Protein AF-A0A9X9A8K5-F1 (afdb_monomer_lite)

pLDDT: mean 91.14, std 6.62, range [57.5, 97.06]

Secondary structure (DSSP, 8-state):
-HHHHHHHHHTT-------SS-HHHHHHHHHB-TT--B-HHHHHHHHHHHHHH-----------TT-

Foldseek 3Di:
DLVVLVVCLVVVPQDDDDDPDDLVRQLVVQQQDPVRHGPNVVSVSVSVSVVSRDDDDDDDDDDPPVD

InterPro domains:
  IPR027417 P-loop containing nucleoside triphosphate hydrolase [G3DSA:3.40.50.300] (1-66)

Radius of gyration: 14.28 Å; chains: 1; bounding box: 32×19×42 Å

Structure (mmCIF, N/CA/C/O backbone):
data_AF-A0A9X9A8K5-F1
#
_entry.id   AF-A0A9X9A8K5-F1
#
loop_
_atom_site.group_PDB
_atom_site.id
_atom_site.type_symbol
_atom_site.label_atom_id
_atom_site.label_alt_id
_atom_site.label_comp_id
_atom_site.label_asym_id
_atom_site.label_entity_id
_atom_site.label_seq_id
_atom_site.pdbx_PDB_ins_code
_atom_site.Cartn_x
_atom_site.Cartn_y
_atom_site.Cartn_z
_atom_site.occupancy
_atom_site.B_iso_or_equiv
_atom_site.auth_seq_id
_atom_site.auth_comp_id
_atom_site.auth_asym_id
_atom_site.auth_atom_id
_atom_site.pdbx_PDB_model_num
ATOM 1 N N . LEU A 1 1 ? 6.513 6.069 5.899 1.00 82.62 1 LEU A N 1
ATOM 2 C CA . LEU A 1 1 ? 5.239 5.397 5.540 1.00 82.62 1 LEU A CA 1
ATOM 3 C C . LEU A 1 1 ? 4.646 4.554 6.672 1.00 82.62 1 LEU A C 1
ATOM 5 O O . LEU A 1 1 ? 3.458 4.685 6.934 1.00 82.62 1 LEU A O 1
ATOM 9 N N . GLY A 1 2 ? 5.445 3.726 7.361 1.00 88.25 2 GLY A N 1
ATOM 10 C CA . GLY A 1 2 ? 4.951 2.801 8.392 1.00 88.25 2 GLY A CA 1
ATOM 11 C C . GLY A 1 2 ? 4.012 3.425 9.436 1.00 88.25 2 GLY A C 1
ATOM 12 O O . GLY A 1 2 ? 2.893 2.943 9.583 1.00 88.25 2 GLY A O 1
ATOM 13 N N . ALA A 1 3 ? 4.426 4.498 10.118 1.00 93.56 3 ALA A N 1
ATOM 14 C CA . ALA A 1 3 ? 3.624 5.129 11.176 1.00 93.56 3 ALA A CA 1
ATOM 15 C C . ALA A 1 3 ? 2.259 5.651 10.684 1.00 93.56 3 ALA A C 1
ATOM 17 O O . ALA A 1 3 ? 1.245 5.423 11.335 1.00 93.56 3 ALA A O 1
ATOM 18 N N . ILE A 1 4 ? 2.213 6.269 9.498 1.00 95.69 4 ILE A N 1
ATOM 19 C CA . ILE A 1 4 ? 0.972 6.795 8.905 1.00 95.69 4 ILE A CA 1
ATOM 20 C C . ILE A 1 4 ? -0.009 5.659 8.612 1.00 95.69 4 ILE A C 1
ATOM 22 O O . ILE A 1 4 ? -1.167 5.730 9.006 1.00 95.69 4 ILE A O 1
ATOM 26 N N . LEU A 1 5 ? 0.450 4.594 7.948 1.00 95.06 5 LEU A N 1
ATOM 27 C CA . LEU A 1 5 ? -0.413 3.454 7.626 1.00 95.06 5 LEU A CA 1
ATOM 28 C C . LEU A 1 5 ? -0.907 2.740 8.885 1.00 95.06 5 LEU A C 1
ATOM 30 O O . LEU A 1 5 ? -2.045 2.293 8.923 1.00 95.06 5 LEU A O 1
ATOM 34 N N . GLN A 1 6 ? -0.073 2.667 9.924 1.00 94.50 6 GLN A N 1
ATOM 35 C CA . GLN A 1 6 ? -0.470 2.105 11.211 1.00 94.50 6 GLN A CA 1
ATOM 36 C C . GLN A 1 6 ? -1.572 2.928 11.877 1.00 94.50 6 GLN A C 1
ATOM 38 O O . GLN A 1 6 ? -2.565 2.354 12.299 1.00 94.50 6 GLN A O 1
ATOM 43 N N . PHE A 1 7 ? -1.425 4.252 11.926 1.00 97.06 7 PHE A N 1
ATOM 44 C CA . PHE A 1 7 ? -2.458 5.132 12.468 1.00 97.06 7 PHE A CA 1
ATOM 45 C C . PHE A 1 7 ? -3.774 5.000 11.693 1.00 97.06 7 PHE A C 1
ATOM 47 O O . PHE A 1 7 ? -4.815 4.761 12.289 1.00 97.06 7 PHE A O 1
ATOM 54 N N . ARG A 1 8 ? -3.728 5.059 10.354 1.00 96.38 8 ARG A N 1
ATOM 55 C CA . ARG A 1 8 ? -4.933 4.922 9.517 1.00 96.38 8 ARG A CA 1
ATOM 56 C C . ARG A 1 8 ? -5.621 3.569 9.683 1.00 96.38 8 ARG A C 1
ATOM 58 O O . ARG A 1 8 ? -6.840 3.508 9.607 1.00 96.38 8 ARG A O 1
ATOM 65 N N . MET A 1 9 ? -4.845 2.512 9.914 1.00 94.12 9 MET A N 1
ATOM 66 C CA . MET A 1 9 ? -5.359 1.174 10.197 1.00 94.12 9 MET A CA 1
ATOM 67 C C . MET A 1 9 ? -6.034 1.093 11.569 1.00 94.12 9 MET A C 1
ATOM 69 O O . MET A 1 9 ? -7.129 0.556 11.658 1.00 94.12 9 MET A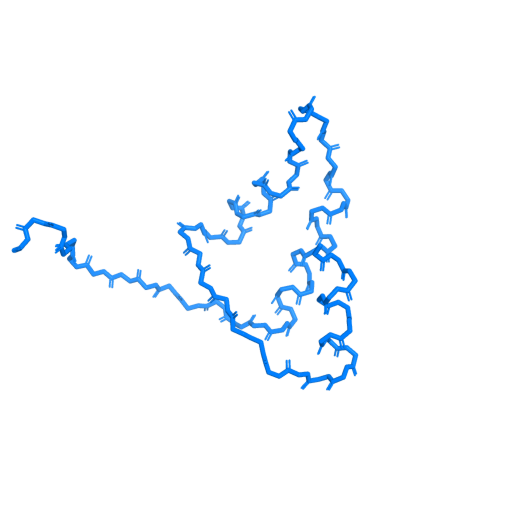 O 1
ATOM 73 N N . LEU A 1 10 ? -5.410 1.640 12.617 1.00 95.88 10 LEU A N 1
ATOM 74 C CA . LEU A 1 10 ? -5.959 1.619 13.979 1.00 95.88 10 LEU A CA 1
ATOM 75 C C . LEU A 1 10 ? -7.233 2.465 14.105 1.00 95.88 10 LEU A C 1
ATOM 77 O O . LEU A 1 10 ? -8.201 2.030 14.716 1.00 95.88 10 LEU A O 1
ATOM 81 N N . GLU A 1 11 ? -7.246 3.634 13.469 1.00 96.56 11 GLU A N 1
ATOM 82 C CA . GLU A 1 11 ? -8.386 4.559 13.463 1.00 96.56 11 GLU A CA 1
ATOM 83 C C . GLU A 1 11 ? -9.436 4.219 12.385 1.00 96.56 11 GLU A C 1
ATOM 85 O O . GLU A 1 11 ? -10.372 4.986 12.169 1.00 96.56 11 GLU A O 1
ATOM 90 N N . ASN A 1 12 ? -9.285 3.094 11.669 1.00 93.44 12 ASN A N 1
ATOM 91 C CA . ASN A 1 12 ? -10.180 2.652 10.588 1.00 93.44 12 ASN A CA 1
ATOM 92 C C . ASN A 1 12 ? -10.491 3.742 9.541 1.00 93.44 12 ASN A C 1
ATOM 94 O O . ASN A 1 12 ? -11.616 3.876 9.054 1.00 93.44 12 ASN A O 1
ATOM 98 N N . LEU A 1 13 ? -9.482 4.532 9.171 1.00 96.31 13 LEU A N 1
ATOM 99 C CA . LEU A 1 13 ? -9.651 5.644 8.242 1.00 96.31 13 LEU A CA 1
ATOM 100 C C . LEU A 1 13 ? -9.656 5.145 6.786 1.00 96.31 13 LEU A C 1
ATOM 102 O O . LEU A 1 13 ? -8.686 4.506 6.354 1.00 96.31 13 LEU A O 1
ATOM 106 N N . PRO A 1 14 ? -10.674 5.503 5.974 1.00 95.00 14 PRO A N 1
ATOM 107 C CA . PRO A 1 14 ? -10.734 5.129 4.563 1.00 95.00 14 PRO A CA 1
ATOM 108 C C . PRO A 1 14 ? -9.479 5.577 3.816 1.00 95.00 14 PRO A C 1
ATOM 110 O O . PRO A 1 14 ? -9.112 6.751 3.858 1.00 95.00 14 PRO A O 1
ATOM 113 N N . THR A 1 15 ? -8.785 4.656 3.150 1.00 95.94 15 THR A N 1
ATOM 114 C CA . THR A 1 15 ? -7.499 4.942 2.501 1.00 95.94 15 THR A CA 1
ATOM 115 C C . THR A 1 15 ? -7.503 4.428 1.072 1.00 95.94 15 THR A C 1
ATOM 117 O O . THR A 1 15 ? -7.828 3.272 0.825 1.00 95.94 15 THR A O 1
ATOM 120 N N . PHE A 1 16 ? -7.122 5.292 0.134 1.00 95.62 16 PHE A N 1
ATOM 121 C CA . PHE A 1 16 ? -7.070 4.975 -1.288 1.00 95.62 16 PHE A CA 1
ATOM 122 C C . PHE A 1 16 ? -5.623 4.966 -1.764 1.00 95.62 16 PHE A C 1
ATOM 124 O O . PHE A 1 16 ? -4.813 5.789 -1.338 1.00 95.62 16 PHE A O 1
ATOM 131 N N . PHE A 1 17 ? -5.319 4.049 -2.677 1.00 95.25 17 PHE A N 1
ATOM 132 C CA . PHE A 1 17 ? -4.006 3.916 -3.289 1.00 95.25 17 PHE A CA 1
ATOM 133 C C . PHE A 1 17 ? -4.159 3.838 -4.802 1.00 95.25 17 PHE A C 1
ATOM 135 O O . PHE A 1 17 ? -5.107 3.245 -5.313 1.00 95.25 17 PHE A O 1
ATOM 142 N N . THR A 1 18 ? -3.192 4.407 -5.511 1.00 95.56 18 THR A N 1
ATOM 143 C CA . THR A 1 18 ? -2.990 4.167 -6.940 1.00 95.56 18 THR A CA 1
ATOM 144 C C . THR A 1 18 ? -1.521 3.825 -7.146 1.00 95.56 18 THR A C 1
ATOM 146 O O . THR A 1 18 ? -0.658 4.326 -6.425 1.00 95.56 18 THR A O 1
ATOM 149 N N . SER A 1 19 ? -1.239 2.916 -8.071 1.00 94.19 19 SER A N 1
ATOM 150 C CA . SER A 1 19 ? 0.110 2.427 -8.332 1.00 94.19 19 SER A CA 1
ATOM 151 C C . SER A 1 19 ? 0.211 1.985 -9.785 1.00 94.19 19 SER A C 1
ATOM 153 O O . SER A 1 19 ? -0.745 1.439 -10.334 1.00 94.19 19 SER A O 1
ATOM 155 N N . ASN A 1 20 ? 1.383 2.192 -10.382 1.00 93.38 20 ASN A N 1
ATOM 156 C CA . ASN A 1 20 ? 1.735 1.591 -11.671 1.00 93.38 20 ASN A CA 1
ATOM 157 C C . ASN A 1 20 ? 2.183 0.125 -11.525 1.00 93.38 20 ASN A C 1
ATOM 159 O O . ASN A 1 20 ? 2.361 -0.562 -12.524 1.00 93.38 20 ASN A O 1
ATOM 163 N N . PHE A 1 21 ? 2.393 -0.328 -10.289 1.00 94.38 21 PHE A N 1
ATOM 164 C CA . PHE A 1 21 ? 2.866 -1.659 -9.933 1.00 94.38 21 PHE A CA 1
ATOM 165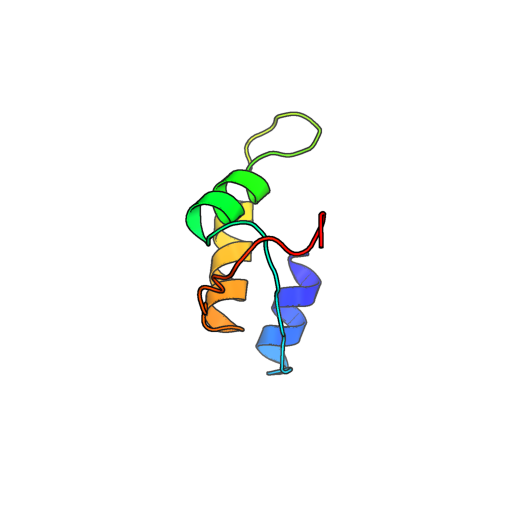 C C . PHE A 1 21 ? 1.764 -2.488 -9.287 1.00 94.38 21 PHE A C 1
ATOM 167 O O . PHE A 1 21 ? 0.964 -1.961 -8.504 1.00 94.38 21 PHE A O 1
ATOM 174 N N . ASP A 1 22 ? 1.782 -3.793 -9.557 1.00 93.00 22 ASP A N 1
ATOM 175 C CA . ASP A 1 22 ? 1.037 -4.763 -8.758 1.00 93.00 22 ASP A CA 1
ATOM 176 C C . ASP A 1 22 ? 1.633 -4.907 -7.343 1.00 93.00 22 ASP A C 1
ATOM 178 O O . ASP A 1 22 ? 2.659 -4.312 -7.013 1.00 93.00 22 ASP A O 1
ATOM 182 N N . PHE A 1 23 ? 0.996 -5.691 -6.470 1.00 93.19 23 PHE A N 1
ATOM 183 C CA . PHE A 1 23 ? 1.476 -5.858 -5.096 1.00 93.19 23 PHE A CA 1
ATOM 184 C C . PHE A 1 23 ? 2.860 -6.504 -4.988 1.00 93.19 23 PHE A C 1
ATOM 186 O O . PHE A 1 23 ? 3.611 -6.118 -4.099 1.00 93.19 23 PHE A O 1
ATOM 193 N N . LYS A 1 24 ? 3.222 -7.442 -5.871 1.00 92.19 24 LYS A N 1
ATOM 194 C CA . LYS A 1 24 ? 4.539 -8.100 -5.825 1.00 92.19 24 LYS A CA 1
ATOM 195 C C . LYS A 1 2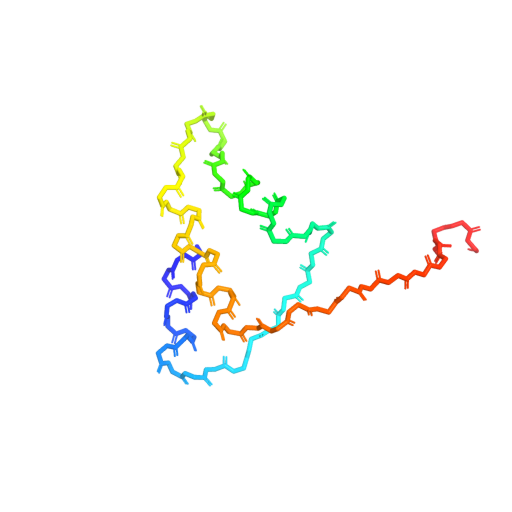4 ? 5.635 -7.131 -6.257 1.00 92.19 24 LYS A C 1
ATOM 197 O O . LYS A 1 24 ? 6.675 -7.026 -5.615 1.00 92.19 24 LYS A O 1
ATOM 202 N N . GLN A 1 25 ? 5.379 -6.396 -7.333 1.00 93.81 25 GLN A N 1
ATOM 203 C CA . GLN A 1 25 ? 6.262 -5.355 -7.843 1.00 93.81 25 GLN A CA 1
ATOM 204 C C . GLN A 1 25 ? 6.404 -4.208 -6.839 1.00 93.81 25 GLN A C 1
ATOM 206 O O . GLN A 1 25 ? 7.507 -3.712 -6.630 1.00 93.81 25 GLN A O 1
ATOM 211 N N . LEU A 1 26 ? 5.308 -3.812 -6.186 1.00 93.69 26 LEU A N 1
ATOM 212 C CA . LEU A 1 26 ? 5.320 -2.778 -5.157 1.00 93.69 26 LEU A CA 1
ATOM 213 C C . LEU A 1 26 ? 6.106 -3.223 -3.921 1.00 93.69 26 LEU A C 1
ATOM 215 O O . LEU A 1 26 ? 6.877 -2.434 -3.387 1.00 93.69 26 LEU A O 1
ATOM 219 N N . GLU A 1 27 ? 5.957 -4.476 -3.491 1.00 92.88 27 GLU A N 1
ATOM 220 C CA . GLU A 1 27 ? 6.744 -5.047 -2.397 1.00 92.88 27 GLU A CA 1
ATOM 221 C C . GLU A 1 27 ? 8.239 -5.000 -2.710 1.00 92.88 27 GLU A C 1
ATOM 223 O O . GLU A 1 27 ? 9.007 -4.425 -1.946 1.00 92.88 27 GLU A O 1
ATOM 228 N N . HIS A 1 28 ? 8.630 -5.502 -3.883 1.00 92.50 28 HIS A N 1
ATOM 229 C CA . HIS A 1 28 ? 10.013 -5.455 -4.348 1.00 92.50 28 HIS A CA 1
ATOM 230 C C . HIS A 1 28 ? 10.547 -4.019 -4.434 1.00 92.50 28 HIS A C 1
ATOM 232 O O . HIS A 1 28 ? 11.666 -3.744 -4.011 1.00 92.50 28 HIS A O 1
ATOM 238 N N . HIS A 1 29 ? 9.735 -3.081 -4.924 1.00 91.69 29 HIS A N 1
ATOM 239 C CA . HIS A 1 29 ? 10.100 -1.668 -4.979 1.00 91.69 29 HIS A CA 1
ATOM 240 C C . HIS A 1 29 ? 10.322 -1.065 -3.583 1.00 91.69 29 HIS A C 1
ATOM 242 O O . HIS A 1 29 ? 11.216 -0.244 -3.405 1.00 91.69 29 HIS A O 1
ATOM 248 N N . LEU A 1 30 ? 9.536 -1.483 -2.588 1.00 90.88 30 LEU A N 1
ATOM 249 C CA . LEU A 1 30 ? 9.663 -1.034 -1.200 1.00 90.88 30 LEU A CA 1
ATOM 250 C C . LEU A 1 30 ? 10.828 -1.694 -0.447 1.00 90.88 30 LEU A C 1
ATOM 252 O O . LEU A 1 30 ? 11.222 -1.178 0.599 1.00 90.88 30 LEU A O 1
ATOM 256 N N . THR A 1 31 ? 11.363 -2.811 -0.948 1.00 91.56 31 THR A N 1
ATOM 257 C CA . THR A 1 31 ? 12.497 -3.525 -0.343 1.00 91.56 31 THR A CA 1
ATOM 258 C C . THR A 1 31 ? 13.800 -2.740 -0.443 1.00 91.56 31 THR A C 1
ATOM 260 O O . THR A 1 31 ? 14.590 -2.773 0.498 1.00 91.56 31 THR A O 1
ATOM 263 N N . TYR A 1 32 ? 14.041 -2.032 -1.548 1.00 87.31 32 TYR A N 1
ATOM 264 C CA . TYR A 1 32 ? 15.314 -1.343 -1.764 1.00 87.31 32 TYR A CA 1
ATOM 265 C C . TYR A 1 32 ? 15.277 0.098 -1.271 1.00 87.31 32 TYR A C 1
ATOM 267 O O . TYR A 1 32 ? 14.418 0.900 -1.639 1.00 87.31 32 TYR A O 1
ATOM 275 N N . THR A 1 33 ? 16.268 0.451 -0.461 1.00 76.75 33 THR A N 1
ATOM 276 C CA . THR A 1 33 ? 16.511 1.837 -0.057 1.00 76.75 33 THR A CA 1
ATOM 277 C C . THR A 1 33 ? 17.370 2.569 -1.095 1.00 76.75 33 THR A C 1
ATOM 279 O O . THR A 1 33 ? 18.037 1.949 -1.921 1.00 76.75 33 THR A O 1
ATOM 282 N N . GLN A 1 34 ? 17.437 3.905 -1.025 1.00 72.81 34 GLN A N 1
ATOM 283 C CA . GLN A 1 34 ? 18.354 4.698 -1.869 1.00 72.81 34 GLN A CA 1
ATOM 284 C C . GLN A 1 34 ? 19.833 4.307 -1.706 1.00 72.81 34 GLN A C 1
ATOM 286 O O . GLN A 1 34 ? 20.646 4.634 -2.564 1.00 72.81 34 GLN A O 1
ATOM 291 N N . ARG A 1 35 ? 20.187 3.619 -0.612 1.00 76.75 35 ARG A N 1
ATOM 292 C CA . ARG A 1 35 ? 21.543 3.129 -0.337 1.00 76.75 35 ARG A CA 1
ATOM 293 C C . ARG A 1 35 ? 21.790 1.711 -0.866 1.00 76.75 35 ARG A C 1
ATOM 295 O O . ARG A 1 35 ? 22.884 1.194 -0.690 1.00 76.75 35 ARG A O 1
ATOM 302 N N . GLY A 1 36 ? 20.795 1.083 -1.499 1.00 75.19 36 GLY A N 1
ATOM 303 C CA . GLY A 1 36 ? 20.886 -0.284 -2.020 1.00 75.19 36 GLY A CA 1
ATOM 304 C C . GLY A 1 36 ? 20.749 -1.377 -0.958 1.00 75.19 36 GLY A C 1
ATOM 305 O O . GLY A 1 36 ? 20.798 -2.556 -1.294 1.00 75.19 36 GLY A O 1
ATOM 306 N N . GLU A 1 37 ? 20.544 -1.013 0.310 1.00 81.31 37 GLU A N 1
ATOM 307 C CA . GLU A 1 37 ? 20.271 -1.972 1.381 1.00 81.31 37 GLU A CA 1
ATOM 308 C C . GLU A 1 37 ? 18.862 -2.553 1.208 1.00 81.31 37 GLU A C 1
ATOM 310 O O . GLU A 1 37 ? 17.898 -1.801 1.009 1.00 81.31 37 GLU A O 1
ATOM 315 N N . ALA A 1 38 ? 18.764 -3.884 1.273 1.00 82.81 38 ALA A N 1
ATOM 316 C CA . ALA A 1 38 ? 17.509 -4.616 1.186 1.00 82.81 38 ALA A CA 1
ATOM 317 C C . ALA A 1 38 ? 16.867 -4.735 2.577 1.00 82.81 38 ALA A C 1
ATOM 319 O O . ALA A 1 38 ? 17.412 -5.371 3.478 1.00 82.81 38 ALA A O 1
ATOM 320 N N . GLU A 1 39 ? 15.685 -4.145 2.745 1.00 89.31 39 GLU A N 1
ATOM 321 C CA . GLU A 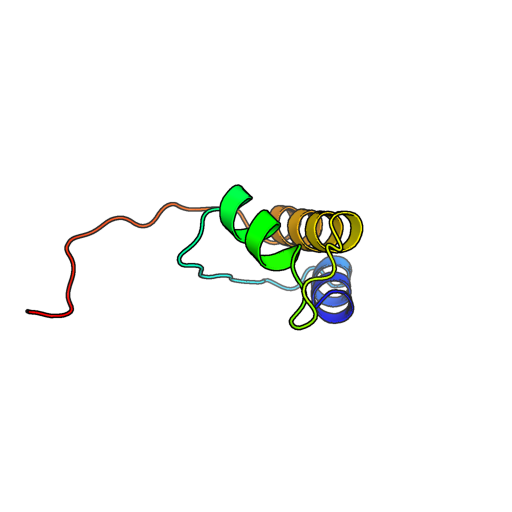1 39 ? 14.899 -4.183 3.982 1.00 89.31 39 GLU A CA 1
ATOM 322 C C . GLU A 1 39 ? 13.593 -4.979 3.785 1.00 89.31 39 GLU A C 1
ATOM 324 O O . GLU A 1 39 ? 12.488 -4.460 3.969 1.00 89.31 39 GLU A O 1
ATOM 329 N N . GLU A 1 40 ? 13.701 -6.263 3.430 1.00 89.88 40 GLU A N 1
ATOM 330 C CA . GLU A 1 40 ? 12.554 -7.130 3.089 1.00 89.88 40 GLU A CA 1
ATOM 331 C C . GLU A 1 40 ? 11.466 -7.141 4.176 1.00 89.88 40 GLU A C 1
ATOM 333 O O . GLU A 1 40 ? 10.286 -6.925 3.904 1.00 89.88 40 GLU A O 1
ATOM 338 N N . MET A 1 41 ? 11.865 -7.288 5.443 1.00 90.69 41 MET A N 1
ATOM 339 C CA . MET A 1 41 ? 10.953 -7.283 6.598 1.00 90.69 41 MET A CA 1
ATOM 340 C C . MET A 1 41 ? 10.136 -5.989 6.717 1.00 90.69 41 MET A C 1
ATOM 342 O O . MET A 1 41 ? 8.988 -5.992 7.172 1.00 90.69 41 MET A O 1
ATOM 346 N N . LYS A 1 42 ? 10.725 -4.854 6.336 1.00 90.44 42 LYS A N 1
ATOM 347 C CA . LYS A 1 42 ? 10.055 -3.555 6.389 1.00 90.44 42 LYS A CA 1
ATOM 348 C C . LYS A 1 42 ? 9.079 -3.403 5.228 1.00 90.44 42 LYS A C 1
ATOM 350 O O . LYS A 1 42 ? 7.969 -2.915 5.453 1.00 90.44 42 LYS A O 1
ATOM 355 N N . ALA A 1 43 ? 9.469 -3.841 4.032 1.00 93.06 43 ALA A N 1
ATOM 356 C CA . ALA A 1 43 ? 8.612 -3.854 2.853 1.00 93.06 43 ALA A CA 1
ATOM 357 C C . ALA A 1 43 ? 7.379 -4.739 3.072 1.00 93.06 43 ALA A C 1
ATOM 359 O O . ALA A 1 43 ? 6.253 -4.251 2.942 1.00 93.06 43 ALA A O 1
ATOM 360 N N . ALA A 1 44 ? 7.581 -5.972 3.545 1.00 93.94 44 ALA A N 1
ATOM 361 C CA . ALA A 1 44 ? 6.507 -6.906 3.869 1.00 93.94 44 ALA A CA 1
ATOM 362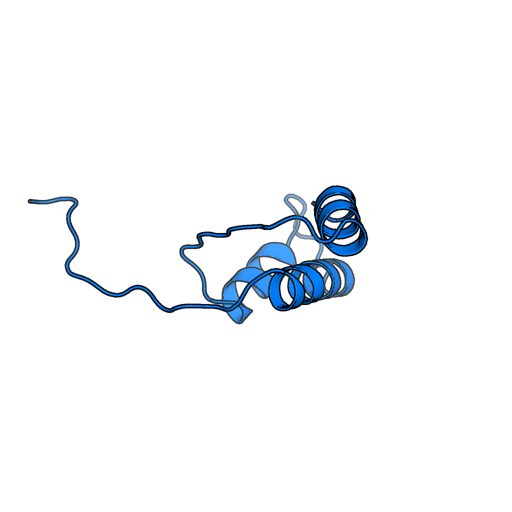 C C . ALA A 1 44 ? 5.508 -6.297 4.870 1.00 93.94 44 ALA A C 1
ATOM 364 O O . ALA A 1 44 ? 4.299 -6.298 4.645 1.00 93.94 44 ALA A O 1
ATOM 365 N N . ARG A 1 45 ? 5.995 -5.658 5.945 1.00 94.25 45 ARG A N 1
ATOM 366 C CA . ARG A 1 45 ? 5.132 -5.005 6.948 1.00 94.25 45 ARG A CA 1
ATOM 367 C C . ARG A 1 45 ? 4.298 -3.860 6.370 1.00 94.25 45 ARG A C 1
ATOM 369 O O . ARG A 1 45 ? 3.162 -3.649 6.794 1.00 94.25 45 ARG A O 1
ATOM 376 N N . ILE A 1 46 ? 4.863 -3.076 5.454 1.00 94.62 46 ILE A N 1
ATOM 377 C CA . ILE A 1 46 ? 4.131 -2.002 4.771 1.00 94.62 46 ILE A CA 1
ATOM 378 C C . ILE A 1 46 ? 3.065 -2.607 3.854 1.00 94.62 46 ILE A C 1
ATOM 380 O O . ILE A 1 46 ? 1.922 -2.153 3.883 1.00 94.62 46 ILE A O 1
ATOM 384 N N . MET A 1 47 ? 3.415 -3.649 3.102 1.00 95.50 47 MET A N 1
ATOM 385 C CA . MET A 1 47 ? 2.500 -4.323 2.186 1.00 95.50 47 MET A CA 1
ATOM 386 C C . MET A 1 47 ? 1.317 -4.971 2.895 1.00 95.50 47 MET A C 1
ATOM 388 O O . MET A 1 47 ? 0.191 -4.814 2.431 1.00 95.50 47 MET A O 1
ATOM 392 N N . GLU A 1 48 ? 1.525 -5.611 4.044 1.00 95.25 48 GLU A N 1
ATOM 393 C CA . GLU A 1 48 ? 0.424 -6.175 4.835 1.00 95.25 48 GLU A CA 1
ATOM 394 C C . GLU A 1 48 ? -0.581 -5.102 5.280 1.00 95.25 48 GLU A C 1
ATOM 396 O O . GLU A 1 48 ? -1.792 -5.297 5.197 1.00 95.25 48 GLU A O 1
ATOM 401 N N . ARG A 1 49 ? -0.104 -3.906 5.649 1.00 95.31 49 ARG A N 1
ATOM 402 C CA . ARG A 1 49 ? -0.986 -2.777 5.997 1.00 95.31 49 ARG A CA 1
ATOM 403 C C . ARG A 1 49 ? -1.769 -2.265 4.789 1.00 95.31 49 ARG A C 1
ATOM 405 O O . ARG A 1 49 ? -2.938 -1.919 4.925 1.00 95.31 49 ARG A O 1
ATOM 412 N N . ILE A 1 50 ? -1.143 -2.218 3.612 1.00 95.19 50 ILE A N 1
ATOM 413 C CA . ILE A 1 50 ? -1.813 -1.815 2.366 1.00 95.19 50 ILE A CA 1
ATOM 414 C C . ILE A 1 50 ? -2.896 -2.835 1.990 1.00 95.19 50 ILE A C 1
ATOM 416 O O . ILE A 1 50 ? -4.015 -2.430 1.684 1.00 95.19 50 ILE A O 1
ATOM 420 N N . LYS A 1 51 ? -2.593 -4.139 2.070 1.00 94.38 51 LYS A N 1
ATOM 421 C CA . LYS A 1 51 ? -3.553 -5.227 1.810 1.00 94.38 51 LYS A CA 1
ATOM 422 C C . LYS A 1 51 ? -4.737 -5.207 2.778 1.00 94.38 51 LYS A C 1
ATOM 424 O O . LYS A 1 51 ? -5.845 -5.550 2.382 1.00 94.38 51 LYS A O 1
ATOM 429 N N . TYR A 1 52 ? -4.511 -4.804 4.029 1.00 94.56 52 TYR A N 1
ATOM 430 C CA . TYR A 1 52 ? -5.585 -4.627 5.005 1.00 94.56 52 TYR A CA 1
ATOM 431 C C . TYR A 1 52 ? -6.474 -3.419 4.672 1.00 94.56 52 TYR A C 1
ATOM 433 O O . TYR A 1 52 ? -7.697 -3.519 4.695 1.00 94.56 52 TYR A O 1
ATOM 441 N N . LEU A 1 53 ? -5.865 -2.273 4.347 1.00 95.25 53 LEU A N 1
ATOM 442 C CA . LEU A 1 53 ? -6.579 -1.010 4.126 1.00 95.25 53 LEU A CA 1
ATOM 443 C C . LEU A 1 53 ? -7.308 -0.928 2.777 1.00 95.25 53 LEU A C 1
ATOM 445 O O . LEU A 1 53 ? -8.236 -0.130 2.645 1.00 95.25 53 LEU A O 1
ATOM 449 N N . ALA A 1 54 ? -6.885 -1.690 1.766 1.00 93.62 54 ALA A N 1
ATOM 450 C CA . ALA A 1 54 ? -7.419 -1.578 0.414 1.00 93.62 54 ALA A CA 1
ATOM 451 C C . ALA A 1 54 ? -7.492 -2.919 -0.323 1.00 93.62 54 ALA A C 1
ATOM 453 O O . ALA A 1 54 ? -6.656 -3.805 -0.157 1.00 93.62 54 ALA A O 1
ATOM 454 N N . LYS A 1 55 ? -8.476 -3.027 -1.222 1.00 92.38 55 LYS A N 1
ATOM 455 C CA . LYS A 1 55 ? -8.610 -4.149 -2.157 1.00 92.38 55 LYS A CA 1
ATOM 456 C C . LYS A 1 55 ? -8.050 -3.747 -3.525 1.00 92.38 55 LYS A C 1
ATOM 458 O O . LYS A 1 55 ? -8.441 -2.695 -4.035 1.00 92.38 55 LYS A O 1
ATOM 463 N N . PRO A 1 56 ? -7.157 -4.547 -4.133 1.00 93.19 56 PRO A N 1
ATOM 464 C CA . PRO A 1 56 ? -6.601 -4.227 -5.439 1.00 93.19 56 PRO A CA 1
ATOM 465 C C . PRO A 1 56 ? -7.670 -4.362 -6.525 1.00 93.19 56 PRO A C 1
ATOM 467 O O . PRO A 1 56 ? -8.417 -5.339 -6.560 1.00 93.19 56 PRO A O 1
ATOM 470 N N . ILE A 1 57 ? -7.706 -3.392 -7.438 1.00 93.62 57 ILE A N 1
ATOM 471 C CA . ILE A 1 57 ? -8.536 -3.433 -8.643 1.00 93.62 57 ILE A CA 1
ATOM 472 C C . ILE A 1 57 ? -7.613 -3.154 -9.834 1.00 93.62 57 ILE A C 1
ATOM 474 O O . ILE A 1 57 ? -7.053 -2.057 -9.906 1.00 93.62 57 ILE A O 1
ATOM 478 N N . PRO A 1 58 ? -7.409 -4.115 -10.753 1.00 91.56 58 PRO A N 1
ATOM 479 C CA . PRO A 1 58 ? -6.580 -3.890 -11.929 1.00 91.56 58 PRO A CA 1
ATOM 480 C C . PRO A 1 58 ? -7.276 -2.914 -12.886 1.00 91.56 58 PRO A C 1
ATOM 482 O O . PRO A 1 58 ? -8.429 -3.115 -13.266 1.00 91.56 58 PRO A O 1
ATOM 485 N N . ILE A 1 59 ? -6.564 -1.860 -13.291 1.00 91.25 59 ILE A N 1
ATOM 486 C CA . ILE A 1 59 ? -7.068 -0.846 -14.223 1.00 91.25 59 ILE A CA 1
ATOM 487 C C . ILE A 1 59 ? -6.352 -1.012 -15.563 1.00 91.25 59 ILE A C 1
ATOM 489 O O . ILE A 1 59 ? -5.165 -0.721 -15.687 1.00 91.25 59 ILE A O 1
ATOM 493 N N . GLY A 1 60 ? -7.090 -1.472 -16.573 1.00 91.44 60 GLY A N 1
ATOM 494 C CA . GLY A 1 60 ? -6.640 -1.527 -17.965 1.00 91.44 60 GLY A CA 1
ATOM 495 C C . GLY A 1 60 ? -7.235 -0.400 -18.813 1.00 91.44 60 GLY A C 1
ATOM 496 O O . GLY A 1 60 ? -8.202 0.256 -18.428 1.00 91.44 60 GLY A O 1
ATOM 497 N N . GLY A 1 61 ? -6.679 -0.176 -20.003 1.00 90.88 61 GLY A N 1
ATOM 498 C CA . GLY A 1 61 ? -7.233 0.780 -20.961 1.00 90.88 61 GLY A CA 1
ATOM 499 C C . GLY A 1 61 ? -6.258 1.165 -22.068 1.00 90.88 61 GLY A C 1
ATOM 500 O O . GLY A 1 61 ? -5.074 0.842 -22.024 1.00 90.88 61 GLY A O 1
ATOM 501 N N . LYS A 1 62 ? -6.762 1.881 -23.079 1.00 92.38 62 LYS A N 1
ATOM 502 C CA . LYS A 1 62 ? -5.918 2.447 -24.143 1.00 92.38 62 LYS A CA 1
ATOM 503 C C . LYS A 1 62 ? -5.067 3.588 -23.580 1.00 92.38 62 LYS A C 1
ATOM 505 O O . LYS A 1 62 ? -5.586 4.426 -22.841 1.00 92.38 62 LYS A O 1
ATOM 510 N N . ASN A 1 63 ? -3.795 3.649 -23.977 1.00 90.75 63 ASN A N 1
ATOM 511 C CA . ASN A 1 63 ? -2.914 4.768 -23.644 1.00 90.75 63 ASN A CA 1
ATOM 512 C C . ASN A 1 63 ? -3.521 6.084 -24.167 1.00 90.75 63 ASN A C 1
ATOM 514 O O . ASN A 1 63 ? -3.975 6.155 -25.310 1.00 90.75 63 ASN A O 1
ATOM 518 N N . ARG A 1 64 ? -3.564 7.108 -23.309 1.00 90.62 64 ARG A N 1
ATOM 519 C CA . ARG A 1 64 ? -4.176 8.414 -23.597 1.00 90.62 64 ARG A CA 1
ATOM 520 C C . ARG A 1 64 ? -3.158 9.534 -23.844 1.00 90.62 64 ARG A C 1
ATOM 522 O O . ARG A 1 64 ? -3.574 10.665 -24.030 1.00 90.62 64 ARG A O 1
ATOM 529 N N . ARG A 1 65 ? -1.849 9.250 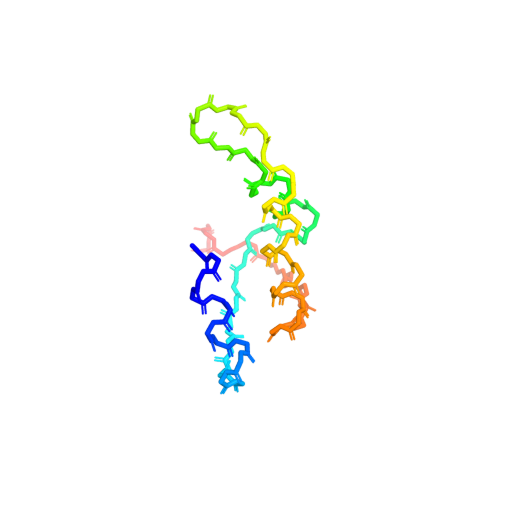-23.827 1.00 90.81 65 ARG A N 1
ATOM 530 C CA . ARG A 1 65 ? -0.789 10.272 -23.928 1.00 90.81 65 ARG A CA 1
ATOM 531 C C . ARG A 1 65 ? -0.625 10.861 -25.336 1.00 90.81 65 ARG A C 1
ATOM 533 O O . ARG A 1 65 ? -0.236 12.013 -25.445 1.00 90.81 65 ARG A O 1
ATOM 540 N N . HIS A 1 66 ? -0.911 10.086 -26.383 1.00 87.75 66 HIS A N 1
ATOM 541 C CA . HIS A 1 66 ? -0.817 10.513 -27.790 1.00 87.75 66 HIS A CA 1
ATOM 542 C C . HIS A 1 66 ? -2.192 10.572 -28.470 1.00 87.75 66 HIS A C 1
ATOM 544 O O . HIS A 1 66 ? -2.319 10.242 -29.647 1.00 87.75 66 HIS A O 1
ATOM 550 N N . LYS A 1 67 ? -3.229 10.905 -27.698 1.00 57.50 67 LYS A N 1
ATOM 551 C CA . LYS A 1 67 ? -4.535 11.267 -28.246 1.00 57.50 67 LYS A CA 1
ATOM 552 C C . LYS A 1 67 ? -4.625 12.768 -28.439 1.00 57.50 67 LYS A C 1
ATOM 554 O O . LYS A 1 67 ? -4.030 13.479 -27.601 1.00 57.50 67 LYS A O 1
#

Organism: Bacillus cereus (NCBI:txid1396)

Sequence (67 aa):
LGAILQFRMLENLPTFFTSNFDFKQLEHHLTYTQRGEAEEMKAARIMERIKYLAKPIPIGGKNRRHK